Protein AF-A0A355Q1J0-F1 (afdb_monomer)

Foldseek 3Di:
DDLVVLQVVQQVCQVVQHALCNVCVVVVHHSVVSVVSQVVSCVVVVHDRRDHPPPPPCPVVNVVVVVVVCPDPPNVDDDDDDPVVCVVVVHDPPFDWDWDDDPPDIDIDTDDDPDD

Sequence (116 aa):
MPDRDFMKAAKSAAKSGQSLRATALGAGVSLQTYKNHLMDVAMRLQEAPPNFPKGRRTRMKEHIAEIRSSGQGGQGRRLALPNEIFAIMGWDVGMKVKIKKSGKKVTLETYEGPES

Secondary structure (DSSP, 8-state):
--HHHHHHHHHHHHHTT--HHHHHHHTTS-HHHHHHHHHHHHHHTT-PPP---------HHHHHHHHHHHTSTT--------HHHHHHTTPPTT--EEEEEETTEEEEEE--PPP-

Solvent-accessible surface area (backbone atoms only — not comparable to full-atom values): 7199 Å² total; per-residue (Å²): 130,59,64,70,58,51,50,51,50,50,42,48,40,26,72,73,61,40,21,60,58,57,52,14,54,76,70,75,42,53,54,66,59,42,51,52,52,47,52,51,45,19,60,76,69,74,43,85,66,68,77,47,44,81,62,83,78,66,51,66,68,57,52,52,49,52,56,58,56,44,68,42,90,92,45,88,56,86,78,80,75,61,70,65,59,37,58,74,70,70,54,58,94,85,66,48,71,45,80,46,77,57,93,92,48,76,46,81,42,81,46,87,68,82,88,128

pLDDT: mean 76.14, std 16.01, range [45.38, 96.25]

Radius of gyration: 19.77 Å; Cα contacts (8 Å, |Δi|>4): 89; chains: 1; bounding box: 41×20×57 Å

Nearest PDB structures (foldseek):
  1yfb-assembly1_A  TM=6.995E-01  e=1.625E-01  Bacillus subtilis
  2ro4-assembly1_B  TM=5.947E-01  e=2.931E-01  Bacillus subtilis
  2mru-assembly1_A  TM=6.865E-01  e=4.951E-01  Escherichia coli K-12
  2mrn-assembly1_B  TM=6.373E-01  e=4.951E-01  Escherichia coli K-12
  2mru-assembly1_B  TM=6.061E-01  e=4.637E-01  Escherichia coli K-12

Structure (mmCIF, N/CA/C/O backbone):
data_AF-A0A355Q1J0-F1
#
_entry.id   AF-A0A355Q1J0-F1
#
loop_
_atom_site.group_PDB
_atom_site.id
_atom_site.type_symbol
_atom_site.label_atom_id
_atom_site.label_alt_id
_atom_site.label_comp_id
_atom_site.label_asym_id
_atom_site.label_entity_id
_atom_site.label_seq_id
_atom_site.pdbx_PDB_ins_code
_atom_site.Cartn_x
_atom_site.Cartn_y
_atom_site.Cartn_z
_atom_site.occupancy
_atom_site.B_iso_or_equiv
_atom_site.auth_seq_id
_atom_site.auth_comp_id
_atom_site.auth_asym_id
_atom_site.auth_atom_id
_atom_site.pdbx_PDB_model_num
ATOM 1 N N . MET A 1 1 ? -14.406 5.189 8.716 1.00 71.19 1 MET A N 1
ATOM 2 C CA . MET A 1 1 ? -14.421 3.735 8.446 1.00 71.19 1 MET A CA 1
ATOM 3 C C . MET A 1 1 ? -14.715 3.027 9.760 1.00 71.19 1 MET A C 1
ATOM 5 O O . MET A 1 1 ? -14.073 3.398 10.735 1.00 71.19 1 MET A O 1
ATOM 9 N N . PRO A 1 2 ? -15.676 2.093 9.822 1.00 92.44 2 PRO A N 1
ATOM 10 C CA . PRO A 1 2 ? -15.940 1.308 11.028 1.00 92.44 2 PRO A CA 1
ATOM 11 C C . PRO A 1 2 ? -14.743 0.432 11.423 1.00 92.44 2 PRO A C 1
ATOM 13 O O . PRO A 1 2 ? -14.041 -0.092 10.559 1.00 92.44 2 PRO A O 1
ATOM 16 N N . ASP A 1 3 ? -14.545 0.225 12.725 1.00 91.31 3 ASP A N 1
ATOM 17 C CA . ASP A 1 3 ? -13.435 -0.558 13.290 1.00 91.31 3 ASP A CA 1
ATOM 18 C C . ASP A 1 3 ? -13.315 -1.968 12.698 1.00 91.31 3 ASP A C 1
ATOM 20 O O . ASP A 1 3 ? -12.225 -2.429 12.352 1.00 91.31 3 ASP A O 1
ATOM 24 N N . ARG A 1 4 ? -14.452 -2.658 12.543 1.00 93.00 4 ARG A N 1
ATOM 25 C CA . ARG A 1 4 ? -14.493 -4.010 11.966 1.00 93.00 4 ARG A CA 1
ATOM 26 C C . ARG A 1 4 ? -14.050 -4.025 10.510 1.00 93.00 4 ARG A C 1
ATOM 28 O O . ARG A 1 4 ? -13.308 -4.919 10.105 1.00 93.00 4 ARG A O 1
ATOM 35 N N . ASP A 1 5 ? -14.467 -3.028 9.736 1.00 93.81 5 ASP A N 1
ATOM 36 C CA . ASP A 1 5 ? -14.075 -2.917 8.334 1.00 93.81 5 ASP A CA 1
ATOM 37 C C . ASP A 1 5 ? -12.585 -2.60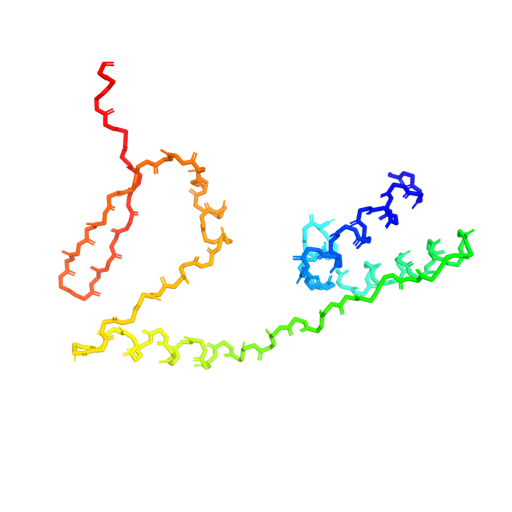0 8.226 1.00 93.81 5 ASP A C 1
ATOM 39 O O . ASP A 1 5 ? -11.887 -3.178 7.390 1.00 93.81 5 ASP A O 1
ATOM 43 N N . PHE A 1 6 ? -12.076 -1.731 9.105 1.00 94.44 6 PHE A N 1
ATOM 44 C CA . PHE A 1 6 ? -10.652 -1.420 9.187 1.00 94.44 6 PHE A CA 1
ATOM 45 C C . PHE A 1 6 ? -9.823 -2.676 9.482 1.00 94.44 6 PHE A C 1
ATOM 47 O O . PHE A 1 6 ? -8.873 -2.970 8.754 1.00 94.44 6 PHE A O 1
ATOM 54 N N . MET A 1 7 ? -10.213 -3.474 10.481 1.00 94.62 7 MET A N 1
ATOM 55 C CA . MET A 1 7 ? -9.518 -4.727 10.796 1.00 94.62 7 MET A CA 1
ATOM 56 C C . MET A 1 7 ? -9.616 -5.760 9.678 1.00 94.62 7 MET A C 1
ATOM 58 O O . MET A 1 7 ? -8.635 -6.453 9.399 1.00 94.62 7 MET A O 1
ATOM 62 N N . LYS A 1 8 ? -10.759 -5.855 8.991 1.00 94.44 8 LYS A N 1
ATOM 63 C CA . LYS A 1 8 ? -10.915 -6.728 7.820 1.00 94.44 8 LYS A CA 1
ATOM 64 C C . LYS A 1 8 ? -9.965 -6.319 6.691 1.00 94.44 8 LYS A C 1
ATOM 66 O O . LYS A 1 8 ? -9.294 -7.180 6.121 1.00 94.44 8 LYS A O 1
ATOM 71 N N . ALA A 1 9 ? -9.854 -5.021 6.411 1.00 92.94 9 ALA A N 1
ATOM 72 C CA . ALA A 1 9 ? -8.927 -4.493 5.416 1.00 92.94 9 ALA A CA 1
ATOM 73 C C . ALA A 1 9 ? -7.460 -4.737 5.810 1.00 92.94 9 ALA A C 1
ATOM 75 O O . ALA A 1 9 ? -6.684 -5.232 4.994 1.00 92.94 9 ALA A O 1
ATOM 76 N N . ALA A 1 10 ? -7.093 -4.488 7.072 1.00 92.75 10 ALA A N 1
ATOM 77 C CA . ALA A 1 10 ? -5.744 -4.734 7.583 1.00 92.75 10 ALA A CA 1
ATOM 78 C C . ALA A 1 10 ? -5.351 -6.221 7.501 1.00 92.75 10 ALA A C 1
ATOM 80 O O . ALA A 1 10 ? -4.243 -6.550 7.076 1.00 92.75 10 ALA A O 1
ATOM 81 N N . LYS A 1 11 ? -6.270 -7.138 7.838 1.00 93.44 11 LYS A N 1
ATOM 82 C CA . LYS A 1 11 ? -6.069 -8.590 7.682 1.00 93.44 11 LYS A CA 1
ATOM 83 C C . LYS A 1 11 ? -5.893 -8.982 6.215 1.00 93.44 11 LYS A C 1
ATOM 85 O O . LYS A 1 11 ? -5.019 -9.788 5.902 1.00 93.44 11 LYS A O 1
ATOM 90 N N . SER A 1 12 ? -6.690 -8.402 5.316 1.00 91.75 12 SER A N 1
ATOM 91 C CA . SER A 1 12 ? -6.573 -8.641 3.874 1.00 91.75 12 SER A CA 1
ATOM 92 C C . SER A 1 12 ? -5.224 -8.166 3.325 1.00 91.75 12 SER A C 1
ATOM 94 O O . SER A 1 12 ? -4.588 -8.895 2.567 1.00 91.75 12 SER A O 1
ATOM 96 N N . ALA A 1 13 ? -4.755 -6.989 3.749 1.00 89.75 13 ALA A N 1
ATOM 97 C CA . ALA A 1 13 ? -3.454 -6.443 3.363 1.00 89.75 13 ALA A CA 1
ATOM 98 C C . ALA A 1 13 ? -2.288 -7.307 3.875 1.00 89.75 13 ALA A C 1
ATOM 100 O O . ALA A 1 13 ? -1.358 -7.620 3.134 1.00 89.75 13 ALA A O 1
ATOM 101 N N . ALA A 1 14 ? -2.355 -7.773 5.125 1.00 89.69 14 ALA A N 1
ATOM 102 C CA . ALA A 1 14 ? -1.350 -8.691 5.655 1.00 89.69 14 ALA A CA 1
ATOM 103 C C . ALA A 1 14 ? -1.332 -10.025 4.883 1.00 89.69 14 ALA A C 1
ATOM 105 O O . ALA A 1 14 ? -0.260 -10.530 4.545 1.00 89.69 14 ALA A O 1
ATOM 106 N N . LYS A 1 15 ? -2.510 -10.573 4.545 1.00 89.56 15 LYS A N 1
ATOM 107 C CA . LYS A 1 15 ? -2.646 -11.834 3.796 1.00 89.56 15 LYS A CA 1
ATOM 108 C C . LYS A 1 15 ? -2.172 -11.725 2.343 1.00 89.56 15 LYS A C 1
ATOM 110 O O . LYS A 1 15 ? -1.648 -12.700 1.814 1.00 89.56 15 LYS A O 1
ATOM 115 N N . SER A 1 16 ? -2.323 -10.564 1.705 1.00 85.19 16 SER A N 1
ATOM 116 C CA . SER A 1 16 ? -1.839 -10.320 0.337 1.00 85.19 16 SER A CA 1
ATOM 117 C C . SER A 1 16 ? -0.322 -10.122 0.253 1.00 85.19 16 SER A C 1
ATOM 119 O O . SER A 1 16 ? 0.222 -9.977 -0.840 1.00 85.19 16 SER A O 1
ATOM 121 N N . GLY A 1 17 ? 0.379 -10.127 1.391 1.00 82.88 17 GLY A N 1
ATOM 122 C CA . GLY A 1 17 ? 1.825 -9.949 1.440 1.00 82.88 17 GLY A CA 1
ATOM 123 C C . GLY A 1 17 ? 2.268 -8.484 1.481 1.00 82.88 17 GLY A C 1
ATOM 124 O O . GLY A 1 17 ? 3.470 -8.214 1.431 1.00 82.88 17 GLY A O 1
ATOM 125 N N . GLN A 1 18 ? 1.339 -7.526 1.586 1.00 85.81 18 GLN A N 1
ATOM 126 C CA . GLN A 1 18 ? 1.693 -6.115 1.715 1.00 85.81 18 GLN A CA 1
ATOM 127 C C . GLN A 1 18 ? 2.363 -5.845 3.062 1.00 85.81 18 GLN A C 1
ATOM 129 O O . GLN A 1 18 ? 1.987 -6.378 4.104 1.00 85.81 18 GLN A O 1
ATOM 134 N N . SER A 1 19 ? 3.374 -4.976 3.054 1.00 89.88 19 SER A N 1
ATOM 135 C CA . SER A 1 19 ? 4.015 -4.544 4.296 1.00 89.88 19 SER A CA 1
ATOM 136 C C . SER A 1 19 ? 3.143 -3.534 5.050 1.00 89.88 19 SER A C 1
ATOM 138 O O . SER A 1 19 ? 2.389 -2.766 4.446 1.00 89.88 19 SER A O 1
ATOM 140 N N . LEU A 1 20 ? 3.317 -3.453 6.374 1.00 90.69 20 LEU A N 1
ATOM 141 C CA . LEU A 1 20 ? 2.641 -2.448 7.209 1.00 90.69 20 LEU A CA 1
ATOM 142 C C . LEU A 1 20 ? 2.903 -1.016 6.708 1.00 90.69 20 LEU A C 1
ATOM 144 O O . LEU A 1 20 ? 2.020 -0.166 6.731 1.00 90.69 20 LEU A O 1
ATOM 148 N N . ARG A 1 21 ? 4.118 -0.758 6.205 1.00 88.12 21 ARG A N 1
ATOM 149 C CA . ARG A 1 21 ? 4.506 0.544 5.648 1.00 88.12 21 ARG A CA 1
ATOM 150 C C . ARG A 1 21 ? 3.786 0.860 4.340 1.00 88.12 21 ARG A C 1
ATOM 152 O O . ARG A 1 21 ? 3.339 1.989 4.181 1.00 88.12 21 ARG A O 1
ATOM 159 N N . ALA A 1 22 ? 3.667 -0.113 3.439 1.00 86.31 22 ALA A N 1
ATOM 160 C CA . ALA A 1 22 ? 2.914 0.053 2.195 1.00 86.31 22 ALA A CA 1
ATOM 161 C C . ALA A 1 22 ? 1.425 0.303 2.481 1.00 86.31 22 ALA A C 1
ATOM 163 O O . ALA A 1 22 ? 0.815 1.178 1.878 1.00 86.31 22 ALA A O 1
ATOM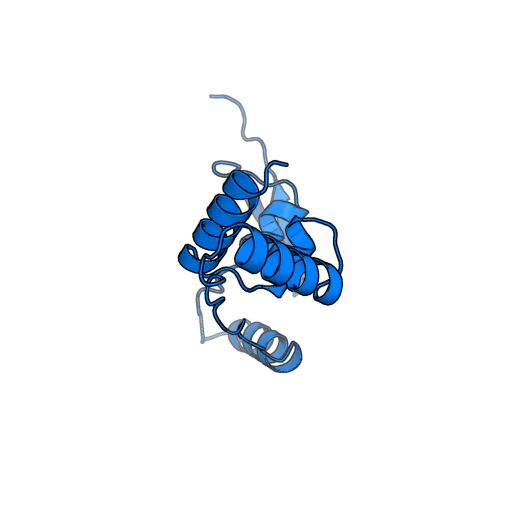 164 N N . THR A 1 23 ? 0.875 -0.398 3.473 1.00 91.19 23 THR A N 1
ATOM 165 C CA . THR A 1 23 ? -0.521 -0.230 3.900 1.00 91.19 23 THR A CA 1
ATOM 166 C C . THR A 1 23 ? -0.769 1.163 4.493 1.00 91.19 23 THR A C 1
ATOM 168 O O . THR A 1 23 ? -1.745 1.816 4.141 1.00 91.19 23 THR A O 1
ATOM 171 N N . ALA A 1 24 ? 0.145 1.661 5.337 1.00 92.38 24 ALA A N 1
ATOM 172 C CA . ALA A 1 24 ? 0.067 3.018 5.883 1.00 92.38 24 ALA A CA 1
ATOM 173 C C . ALA A 1 24 ? 0.146 4.095 4.786 1.00 92.38 24 ALA A C 1
ATOM 175 O O . ALA A 1 24 ? -0.626 5.051 4.810 1.00 92.38 24 ALA A O 1
ATOM 176 N N . LEU A 1 25 ? 1.036 3.902 3.803 1.00 91.06 25 LEU A N 1
ATOM 177 C CA . LEU A 1 25 ? 1.173 4.795 2.652 1.00 91.06 25 LEU A CA 1
ATOM 178 C C . LEU A 1 25 ? -0.108 4.827 1.807 1.00 91.06 25 LEU A C 1
ATOM 180 O O . LEU A 1 25 ? -0.578 5.908 1.472 1.00 91.06 25 LEU A O 1
ATOM 184 N N . GLY A 1 26 ? -0.700 3.662 1.520 1.00 89.38 26 GLY A N 1
ATOM 185 C CA . GLY A 1 26 ? -1.971 3.566 0.792 1.00 89.38 26 GLY A CA 1
ATOM 186 C C . GLY A 1 26 ? -3.151 4.198 1.538 1.00 89.38 26 GLY A C 1
ATOM 187 O O . GLY A 1 26 ? -4.080 4.691 0.910 1.00 89.38 26 GLY A O 1
ATOM 188 N N . ALA A 1 27 ? -3.094 4.240 2.871 1.00 89.75 27 ALA A N 1
ATOM 189 C CA . ALA A 1 27 ? -4.065 4.935 3.711 1.00 89.75 27 ALA A CA 1
ATOM 190 C C . ALA A 1 27 ? -3.771 6.442 3.887 1.00 89.75 27 ALA A C 1
ATOM 192 O O . ALA A 1 27 ? -4.511 7.120 4.597 1.00 89.75 27 ALA A O 1
ATOM 193 N N . GLY A 1 28 ? -2.697 6.971 3.287 1.00 92.06 28 GLY A N 1
ATOM 194 C CA . GLY A 1 28 ? -2.339 8.392 3.359 1.00 92.06 28 GLY A CA 1
ATOM 195 C C . GLY A 1 28 ? -1.855 8.865 4.735 1.00 92.06 28 GLY A C 1
ATOM 196 O O . GLY A 1 28 ? -1.903 10.058 5.024 1.00 92.06 28 GLY A O 1
ATOM 197 N N . VAL A 1 29 ? -1.394 7.956 5.601 1.00 93.44 29 VAL A N 1
ATOM 198 C CA . VAL A 1 29 ? -0.985 8.271 6.981 1.00 93.44 29 VAL A CA 1
ATOM 199 C C . VAL A 1 29 ? 0.448 7.831 7.275 1.00 93.44 29 VAL A C 1
ATOM 201 O O . VAL A 1 29 ? 1.033 6.987 6.595 1.00 93.44 29 VAL A O 1
ATOM 204 N N . SER A 1 30 ? 1.033 8.382 8.343 1.00 94.38 30 SER A N 1
ATOM 205 C CA . SER A 1 30 ? 2.348 7.933 8.804 1.00 94.38 30 SER A CA 1
ATOM 206 C C . SER A 1 30 ? 2.299 6.480 9.299 1.00 94.38 30 SER A C 1
ATOM 208 O O . SER A 1 30 ? 1.288 6.016 9.833 1.00 94.38 30 SER A O 1
ATOM 210 N N . LEU A 1 31 ? 3.426 5.767 9.191 1.00 92.75 31 LEU A N 1
ATOM 211 C CA . LEU A 1 31 ? 3.556 4.400 9.712 1.00 92.75 31 LEU A CA 1
ATOM 212 C C . LEU A 1 31 ? 3.213 4.321 11.206 1.00 92.75 31 LEU A C 1
ATOM 214 O O . LEU A 1 31 ? 2.560 3.374 11.639 1.00 92.75 31 LEU A O 1
ATOM 218 N N . GLN A 1 32 ? 3.654 5.308 11.989 1.00 94.38 32 GLN A N 1
ATOM 219 C CA . GLN A 1 32 ? 3.396 5.340 13.425 1.00 94.38 32 GLN A CA 1
ATOM 220 C C . GLN A 1 32 ? 1.907 5.554 13.713 1.00 94.38 32 GLN A C 1
ATOM 222 O O . GLN A 1 32 ? 1.341 4.841 14.537 1.00 94.38 32 GLN A O 1
ATOM 227 N N . THR A 1 33 ? 1.264 6.479 12.994 1.00 94.88 33 THR A N 1
ATOM 228 C CA . THR A 1 33 ? -0.178 6.743 13.102 1.00 94.88 33 THR A CA 1
ATOM 229 C C . THR A 1 33 ? -0.983 5.491 12.772 1.00 94.88 33 THR A C 1
ATOM 231 O O . THR A 1 33 ? -1.849 5.097 13.549 1.00 94.88 33 THR A O 1
ATOM 234 N N . TYR A 1 34 ? -0.653 4.821 11.665 1.00 95.19 34 TYR A N 1
ATOM 235 C CA . TYR A 1 34 ? -1.330 3.592 11.261 1.00 95.19 34 TYR A CA 1
ATOM 236 C C . TYR A 1 34 ? -1.153 2.478 12.296 1.00 95.19 34 TYR A C 1
ATOM 238 O O . TYR A 1 34 ? -2.112 1.804 12.656 1.00 95.19 34 TYR A O 1
ATOM 246 N N . LYS A 1 35 ? 0.066 2.303 12.820 1.00 94.50 35 LYS A N 1
ATOM 247 C CA . LYS A 1 35 ? 0.361 1.290 13.839 1.00 94.50 35 LYS A CA 1
ATOM 248 C C . LYS A 1 35 ? -0.402 1.546 15.140 1.00 94.50 35 LYS A C 1
ATOM 250 O O . LYS A 1 35 ? -0.944 0.602 15.702 1.00 94.50 35 LYS A O 1
ATOM 255 N N . ASN A 1 36 ? -0.457 2.795 15.603 1.00 96.25 36 ASN A N 1
ATOM 256 C CA . ASN A 1 36 ? -1.205 3.159 16.807 1.00 96.25 36 ASN A CA 1
ATOM 257 C C . ASN A 1 36 ? -2.697 2.876 16.626 1.00 96.25 36 ASN A C 1
ATOM 259 O O . ASN A 1 36 ? -3.300 2.229 17.475 1.00 96.25 36 ASN A O 1
ATOM 263 N N . HIS A 1 37 ? -3.262 3.291 15.489 1.00 95.19 37 HIS A N 1
ATOM 264 C CA . HIS A 1 37 ? -4.664 3.042 15.173 1.00 95.19 37 HIS A CA 1
ATOM 265 C C . HIS A 1 37 ? -4.968 1.538 15.081 1.00 95.19 37 HIS A C 1
ATOM 267 O O . HIS A 1 37 ? -5.959 1.076 15.634 1.00 95.19 37 HIS A O 1
ATOM 273 N N . LEU A 1 38 ? -4.081 0.752 14.463 1.00 95.31 38 LEU A N 1
ATOM 274 C CA . LEU A 1 38 ? -4.224 -0.700 14.382 1.00 95.31 38 LEU A CA 1
ATOM 275 C C . LEU A 1 38 ? -4.253 -1.370 15.756 1.00 95.31 38 LEU A C 1
ATOM 277 O O . LEU A 1 38 ? -5.086 -2.242 15.983 1.00 95.31 38 LEU A O 1
ATOM 281 N N . MET A 1 39 ? -3.360 -0.967 16.660 1.00 95.31 39 MET A N 1
ATOM 282 C CA . MET A 1 39 ? -3.333 -1.509 18.019 1.00 95.31 39 MET A CA 1
ATOM 283 C C . MET A 1 39 ? -4.577 -1.112 18.809 1.00 95.31 39 MET A C 1
ATOM 285 O O . MET A 1 39 ? -5.154 -1.948 19.494 1.00 95.31 39 MET A O 1
ATOM 289 N N . ASP A 1 40 ? -5.011 0.139 18.686 1.00 95.75 40 ASP A N 1
ATOM 290 C CA . ASP A 1 40 ? -6.196 0.642 19.375 1.00 95.75 40 ASP A CA 1
ATOM 291 C C . ASP A 1 40 ? -7.478 -0.076 18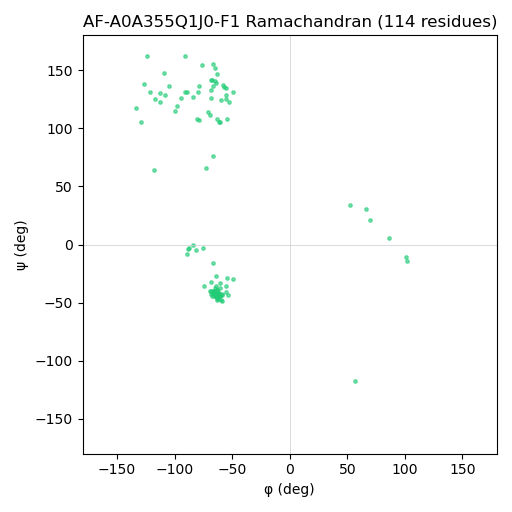.927 1.00 95.75 40 ASP A C 1
ATOM 293 O O . ASP A 1 40 ? -8.250 -0.562 19.752 1.00 95.75 40 ASP A O 1
ATOM 297 N N . VAL A 1 41 ? -7.667 -0.246 17.616 1.00 95.56 41 VAL A N 1
ATOM 298 C CA . VAL A 1 41 ? -8.813 -0.991 17.077 1.00 95.56 41 VAL A CA 1
ATOM 299 C C . VAL A 1 41 ? -8.757 -2.467 17.479 1.00 95.56 41 VAL A C 1
ATOM 301 O O . VAL A 1 41 ? -9.780 -3.041 17.849 1.00 95.56 41 VAL A O 1
ATOM 304 N N . ALA A 1 42 ? -7.573 -3.085 17.442 1.00 94.19 42 ALA A N 1
ATOM 305 C CA . ALA A 1 42 ? -7.384 -4.465 17.883 1.00 94.19 42 ALA A CA 1
ATOM 306 C C . ALA A 1 42 ? -7.779 -4.649 19.360 1.00 94.19 42 ALA A C 1
ATOM 308 O O . ALA A 1 42 ? -8.508 -5.584 19.689 1.00 94.19 42 ALA A O 1
ATOM 309 N N . MET A 1 43 ? -7.384 -3.714 20.235 1.00 94.81 43 MET A N 1
ATOM 310 C CA . MET A 1 43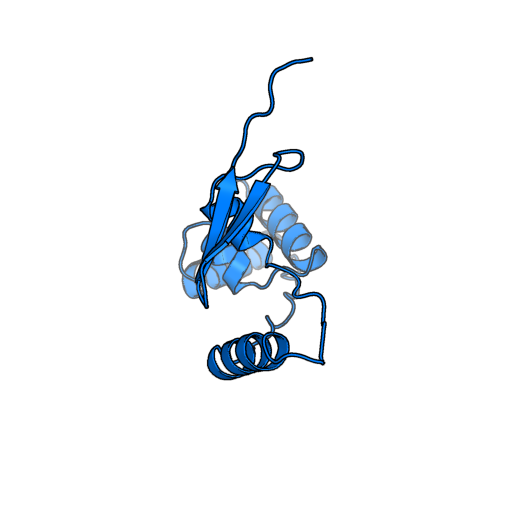 ? -7.789 -3.711 21.644 1.00 94.81 43 MET A CA 1
ATOM 311 C C . MET A 1 43 ? -9.301 -3.531 21.812 1.00 94.81 43 MET A C 1
ATOM 313 O O . MET A 1 43 ? -9.921 -4.305 22.538 1.00 94.81 43 MET A O 1
ATOM 317 N N . ARG A 1 44 ? -9.909 -2.558 21.116 1.00 94.50 44 ARG A N 1
ATOM 318 C CA . ARG A 1 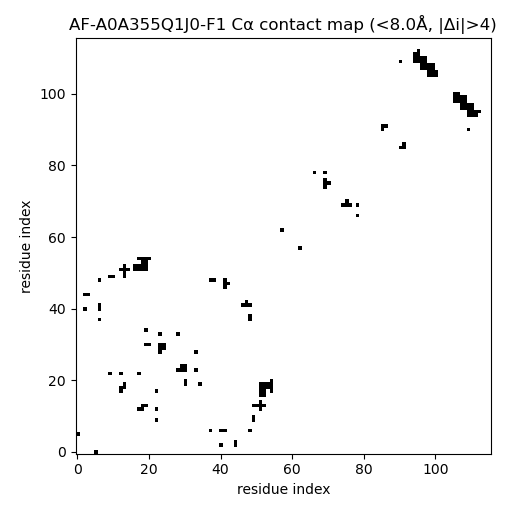44 ? -11.359 -2.293 21.183 1.00 94.50 44 ARG A CA 1
ATOM 319 C C . ARG A 1 44 ? -12.203 -3.486 20.740 1.00 94.50 44 ARG A C 1
ATOM 321 O O . ARG A 1 44 ? -13.249 -3.743 21.325 1.00 94.50 44 ARG A O 1
ATOM 328 N N . LEU A 1 45 ? -11.746 -4.220 19.728 1.00 93.69 45 LEU A N 1
ATOM 329 C CA . LEU A 1 45 ? -12.430 -5.410 19.223 1.00 93.69 45 LEU A CA 1
ATOM 330 C C . LEU A 1 45 ? -12.040 -6.702 19.957 1.00 93.69 45 LEU A C 1
ATOM 332 O O . LEU A 1 45 ? -12.606 -7.746 19.649 1.00 93.69 45 LEU A O 1
ATOM 336 N N . GLN A 1 46 ? -11.098 -6.643 20.908 1.00 93.06 46 GLN A N 1
ATOM 337 C CA . GLN A 1 46 ? -10.502 -7.814 21.567 1.00 93.06 46 GLN A CA 1
ATOM 338 C C . GLN A 1 46 ? -9.963 -8.856 20.567 1.00 93.06 46 GLN A C 1
ATOM 340 O O . GLN A 1 46 ? -9.987 -10.062 20.811 1.00 93.06 46 GLN A O 1
ATOM 345 N N . GLU A 1 47 ? -9.452 -8.389 19.427 1.00 90.94 47 GLU A N 1
ATOM 346 C CA . GLU A 1 47 ? -8.880 -9.229 18.378 1.00 90.94 47 GLU A CA 1
ATOM 347 C C . GLU A 1 47 ? -7.361 -9.056 18.311 1.00 90.94 47 GLU A C 1
ATOM 349 O O . GLU A 1 47 ? -6.828 -7.967 18.514 1.00 90.94 47 GLU A O 1
ATOM 354 N N . ALA A 1 48 ? -6.635 -10.117 17.954 1.00 89.44 48 ALA A N 1
ATOM 355 C CA . ALA A 1 48 ? -5.201 -10.004 17.716 1.00 89.44 48 ALA A CA 1
ATOM 356 C C . ALA A 1 48 ? -4.917 -9.168 16.445 1.00 89.44 48 ALA A C 1
ATOM 358 O O . ALA A 1 48 ? -5.515 -9.430 15.391 1.00 89.44 48 ALA A O 1
ATOM 359 N N . PRO A 1 49 ? -3.985 -8.195 16.493 1.00 90.06 49 PRO A N 1
ATOM 360 C CA . PRO A 1 49 ? -3.595 -7.438 15.311 1.00 90.06 49 PRO A CA 1
ATOM 361 C C . PRO A 1 49 ? -2.922 -8.362 14.277 1.00 90.06 49 PRO A C 1
ATOM 363 O O . PRO A 1 49 ? -2.138 -9.241 14.648 1.00 90.06 49 PRO A O 1
ATOM 366 N N . PRO A 1 50 ? -3.194 -8.184 12.970 1.00 91.50 50 PRO A N 1
ATOM 367 C CA . PRO A 1 50 ? -2.609 -9.015 11.926 1.00 91.50 50 PRO A CA 1
ATOM 368 C C . PRO A 1 50 ? -1.086 -8.854 11.861 1.00 91.50 50 PRO A C 1
ATOM 370 O O . PRO A 1 50 ? -0.548 -7.748 11.951 1.00 91.50 50 PRO A O 1
ATOM 373 N N . ASN A 1 51 ? -0.383 -9.971 11.662 1.00 89.25 51 ASN A N 1
ATOM 374 C CA . ASN A 1 51 ? 1.065 -9.967 11.503 1.00 89.25 51 ASN A CA 1
ATOM 375 C C . ASN A 1 51 ? 1.430 -9.580 10.066 1.00 89.25 51 ASN A C 1
ATOM 377 O O . ASN A 1 51 ? 1.233 -10.359 9.134 1.00 89.25 51 ASN A O 1
ATOM 381 N N . PHE A 1 52 ? 1.959 -8.374 9.885 1.00 89.75 52 PHE A N 1
ATOM 382 C CA . PHE A 1 52 ? 2.407 -7.923 8.574 1.00 89.75 52 PHE A CA 1
ATOM 383 C C . PHE A 1 52 ? 3.776 -8.523 8.238 1.00 89.75 52 PHE A C 1
ATOM 385 O O . PHE A 1 52 ? 4.686 -8.479 9.075 1.00 89.75 52 PHE A O 1
ATOM 392 N N . PRO A 1 53 ? 3.981 -9.013 7.004 1.00 85.06 53 PRO A N 1
ATOM 393 C CA . PRO A 1 53 ? 5.294 -9.454 6.571 1.00 85.06 53 PRO A CA 1
ATOM 394 C C . PRO A 1 53 ? 6.291 -8.299 6.691 1.00 85.06 53 PRO A C 1
ATOM 396 O O . PRO A 1 53 ? 6.008 -7.146 6.338 1.00 85.06 53 PRO A O 1
ATOM 399 N N . LYS A 1 54 ? 7.490 -8.609 7.196 1.00 74.38 54 LYS A N 1
ATOM 400 C CA . LYS A 1 54 ? 8.608 -7.664 7.198 1.00 74.38 54 LYS A CA 1
ATOM 401 C C . LYS A 1 54 ? 8.901 -7.332 5.740 1.00 74.38 54 LYS A C 1
ATOM 403 O O . LYS A 1 54 ? 9.434 -8.171 5.020 1.00 74.38 54 LYS A O 1
ATOM 408 N N . GLY A 1 55 ? 8.511 -6.133 5.301 1.00 61.44 55 GLY A N 1
ATOM 409 C CA . GLY A 1 55 ? 8.787 -5.681 3.940 1.00 61.44 55 GLY A CA 1
ATOM 410 C C . GLY A 1 55 ? 10.264 -5.908 3.632 1.00 61.44 55 GLY A C 1
ATOM 411 O O . GLY A 1 55 ? 11.114 -5.576 4.467 1.00 61.44 55 GLY A O 1
ATOM 412 N N . ARG A 1 56 ? 10.573 -6.523 2.482 1.00 54.97 56 ARG A N 1
ATOM 413 C CA . ARG A 1 56 ? 11.960 -6.694 2.039 1.00 54.97 56 ARG A CA 1
ATOM 414 C C . ARG A 1 56 ? 12.594 -5.307 2.026 1.00 54.97 56 ARG A C 1
ATOM 416 O O . ARG A 1 56 ? 12.272 -4.474 1.187 1.00 54.97 56 ARG A O 1
ATOM 423 N N . ARG A 1 57 ? 13.491 -5.049 2.980 1.00 51.59 57 ARG A N 1
ATOM 424 C CA . ARG A 1 57 ? 14.411 -3.914 2.929 1.00 51.59 57 ARG A CA 1
ATOM 425 C C . ARG A 1 57 ? 15.457 -4.244 1.873 1.00 51.59 57 ARG A C 1
ATOM 427 O O . ARG A 1 57 ? 16.611 -4.465 2.217 1.00 51.59 57 ARG A O 1
ATOM 434 N N . THR A 1 58 ? 15.064 -4.334 0.606 1.00 52.94 58 THR A N 1
ATOM 435 C CA . THR A 1 58 ? 16.058 -4.293 -0.459 1.00 52.94 58 THR A CA 1
ATOM 436 C C . THR A 1 58 ? 16.662 -2.909 -0.330 1.00 52.94 58 THR A C 1
ATOM 438 O O . THR A 1 58 ? 15.968 -1.906 -0.524 1.00 52.94 58 THR A O 1
ATOM 441 N N . ARG A 1 59 ? 17.911 -2.820 0.144 1.00 54.47 59 ARG A N 1
ATOM 442 C CA . ARG A 1 59 ? 18.584 -1.524 0.214 1.00 54.47 59 ARG A CA 1
ATOM 443 C C . ARG A 1 59 ? 18.520 -0.997 -1.209 1.00 54.47 59 ARG A C 1
ATOM 445 O O . ARG A 1 59 ? 18.917 -1.702 -2.125 1.00 54.47 59 ARG A O 1
ATOM 452 N N . MET A 1 60 ? 17.991 0.201 -1.423 1.00 54.59 60 MET A N 1
ATOM 453 C CA . MET A 1 60 ? 17.784 0.744 -2.772 1.00 54.59 60 MET A CA 1
ATOM 454 C C . MET A 1 60 ? 19.047 0.629 -3.651 1.00 54.59 60 MET A C 1
ATOM 456 O O . MET A 1 60 ? 18.960 0.390 -4.848 1.00 54.59 60 MET A O 1
ATOM 460 N N . LYS A 1 61 ? 20.230 0.664 -3.022 1.00 55.03 61 LYS A N 1
ATOM 461 C CA . LYS A 1 61 ? 21.542 0.377 -3.619 1.00 55.03 61 LYS A CA 1
ATOM 462 C C . LYS A 1 61 ? 21.687 -1.031 -4.229 1.00 55.03 61 LYS A C 1
ATOM 464 O O . LYS A 1 61 ? 22.252 -1.148 -5.309 1.00 55.03 61 LYS A O 1
ATOM 469 N N . GLU A 1 62 ? 21.199 -2.075 -3.564 1.00 57.28 62 GLU A N 1
ATOM 470 C CA . GLU A 1 62 ? 21.209 -3.465 -4.053 1.00 57.28 62 GLU A CA 1
ATOM 471 C C . GLU A 1 62 ? 20.249 -3.635 -5.230 1.00 57.28 62 GLU A C 1
ATOM 473 O O . GLU A 1 62 ? 20.616 -4.242 -6.229 1.00 57.28 62 GLU A O 1
ATOM 478 N N . HIS A 1 63 ? 19.074 -3.003 -5.168 1.00 59.28 63 HIS A N 1
ATOM 479 C CA . HIS A 1 63 ? 18.119 -3.015 -6.276 1.00 59.28 63 HIS A CA 1
ATOM 480 C C . HIS A 1 63 ? 18.655 -2.270 -7.511 1.00 59.28 63 HIS A C 1
ATOM 482 O O . HIS A 1 63 ? 18.553 -2.756 -8.633 1.00 59.28 63 HIS A O 1
ATOM 488 N N . ILE A 1 64 ? 19.314 -1.122 -7.313 1.00 59.47 64 ILE A N 1
ATOM 489 C CA . ILE A 1 64 ? 19.993 -0.387 -8.393 1.00 59.47 64 ILE A CA 1
ATOM 490 C C . ILE A 1 64 ? 21.143 -1.214 -8.986 1.00 59.47 64 ILE A C 1
ATOM 492 O O . ILE A 1 64 ? 21.350 -1.192 -10.199 1.00 59.47 64 ILE A O 1
ATOM 496 N N . ALA A 1 65 ? 21.899 -1.938 -8.155 1.00 59.59 65 ALA A N 1
AT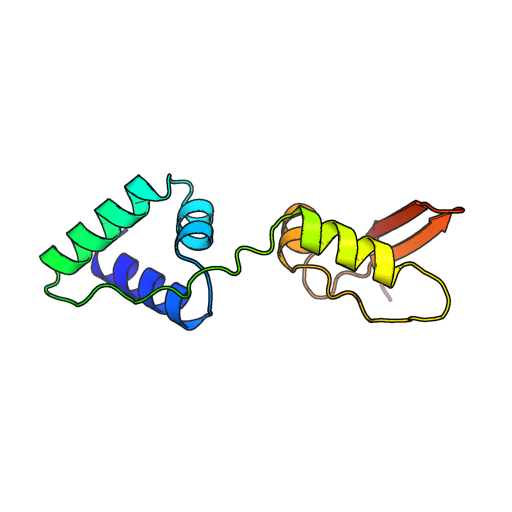OM 497 C CA . ALA A 1 65 ? 22.974 -2.811 -8.619 1.00 59.59 65 ALA A CA 1
ATOM 498 C C . ALA A 1 65 ? 22.440 -4.004 -9.433 1.00 59.59 65 ALA A C 1
ATOM 500 O O . ALA A 1 65 ? 23.018 -4.333 -10.466 1.00 59.59 65 ALA A O 1
ATOM 501 N N . GLU A 1 66 ? 21.320 -4.593 -9.013 1.00 60.62 66 GLU A N 1
ATOM 502 C CA . GLU A 1 66 ? 20.613 -5.669 -9.718 1.00 60.62 66 GLU A CA 1
ATOM 503 C C . GLU A 1 66 ? 20.036 -5.201 -11.066 1.00 60.62 66 GLU A C 1
ATOM 505 O O . GLU A 1 66 ? 20.231 -5.850 -12.095 1.00 60.62 66 GLU A O 1
ATOM 510 N N . ILE A 1 67 ? 19.409 -4.020 -11.106 1.00 59.78 67 ILE A N 1
ATOM 511 C CA . ILE A 1 67 ? 18.949 -3.406 -12.361 1.00 59.78 67 ILE A CA 1
ATOM 512 C C . ILE A 1 67 ? 20.143 -3.153 -13.292 1.00 59.78 67 ILE A C 1
ATOM 514 O O . ILE A 1 67 ? 20.091 -3.476 -14.477 1.00 59.78 67 ILE A O 1
ATOM 518 N N . ARG A 1 68 ? 21.253 -2.623 -12.766 1.00 59.50 68 ARG A N 1
ATOM 519 C CA . ARG A 1 68 ? 22.449 -2.327 -13.565 1.00 59.50 68 ARG A CA 1
ATOM 520 C C . ARG A 1 68 ? 23.099 -3.588 -14.142 1.00 59.50 68 ARG A C 1
ATOM 522 O O . ARG A 1 68 ? 23.534 -3.550 -15.290 1.00 59.50 68 ARG A O 1
ATOM 529 N N . SER A 1 69 ? 23.164 -4.683 -13.382 1.00 59.22 69 SER A N 1
ATOM 530 C CA . SER A 1 69 ? 23.765 -5.943 -13.842 1.00 59.22 69 SER A CA 1
ATOM 531 C C . SER A 1 69 ? 22.879 -6.687 -14.842 1.00 59.22 69 SER A C 1
ATOM 533 O O . SER A 1 69 ? 23.389 -7.234 -15.815 1.00 59.22 69 SER A O 1
ATOM 535 N N . SER A 1 70 ? 21.554 -6.629 -14.682 1.00 57.16 70 SER A N 1
ATOM 536 C CA . SER A 1 70 ? 20.600 -7.211 -15.642 1.00 57.16 70 SER A CA 1
ATOM 537 C C . SER A 1 70 ? 20.583 -6.518 -17.017 1.00 57.16 70 SER A C 1
ATOM 539 O O . SER A 1 70 ? 20.084 -7.080 -17.988 1.00 57.16 70 SER A O 1
ATOM 541 N N . GLY A 1 71 ? 21.153 -5.310 -17.120 1.00 52.25 71 GLY A N 1
ATOM 542 C CA . GLY A 1 71 ? 21.325 -4.564 -18.370 1.00 52.25 71 GLY A CA 1
ATOM 543 C C . GLY A 1 71 ? 22.623 -4.858 -19.139 1.00 52.25 71 GLY A C 1
ATOM 544 O O . GLY A 1 71 ? 22.807 -4.305 -20.226 1.00 52.25 71 GLY A O 1
ATOM 545 N N . GLN A 1 72 ? 23.537 -5.683 -18.608 1.00 51.56 72 GLN A N 1
ATOM 546 C CA . GLN A 1 72 ? 24.756 -6.085 -19.321 1.00 51.56 72 GLN A CA 1
ATOM 547 C C . GLN A 1 72 ? 24.460 -7.206 -20.331 1.00 51.56 72 GLN A C 1
ATOM 549 O O . GLN A 1 72 ? 23.811 -8.205 -20.019 1.00 51.56 72 GLN A O 1
ATOM 554 N N . GLY A 1 73 ? 24.938 -7.028 -21.567 1.00 45.38 73 GLY A N 1
ATOM 555 C CA . GLY A 1 73 ? 24.745 -7.991 -22.654 1.00 45.38 73 GLY A CA 1
ATOM 556 C C . GLY A 1 73 ? 25.238 -9.393 -22.280 1.00 45.38 73 GLY A C 1
ATOM 557 O O . GLY A 1 73 ? 26.315 -9.541 -21.712 1.00 45.38 73 GLY A O 1
ATOM 558 N N . GLY A 1 74 ? 24.430 -10.412 -22.592 1.00 48.16 74 GLY A N 1
ATOM 559 C CA . GLY A 1 74 ? 24.714 -11.828 -22.313 1.00 48.16 74 GLY A CA 1
ATOM 560 C C . GLY A 1 74 ? 23.984 -12.413 -21.096 1.00 48.16 74 GLY A C 1
ATOM 561 O O . GLY A 1 74 ? 23.891 -13.629 -20.977 1.00 48.16 74 GLY A O 1
ATOM 562 N N . GLN A 1 75 ? 23.400 -11.582 -20.227 1.00 49.56 75 GLN A N 1
ATOM 563 C CA . GLN A 1 75 ? 22.620 -12.008 -19.055 1.00 49.56 75 GLN A CA 1
ATOM 564 C C . GLN A 1 75 ? 21.177 -11.509 -19.189 1.00 49.56 75 GLN A C 1
ATOM 566 O O . GLN A 1 75 ? 20.724 -10.658 -18.429 1.00 49.56 75 GLN A O 1
ATOM 571 N N . GLY A 1 76 ? 20.448 -11.994 -20.198 1.00 45.41 76 GLY A N 1
ATOM 572 C CA . GLY A 1 76 ? 19.049 -11.626 -20.431 1.00 45.41 76 GLY A CA 1
ATOM 573 C C . GLY A 1 76 ? 18.126 -12.135 -19.322 1.00 45.41 76 GLY A C 1
ATOM 574 O O . GLY A 1 76 ? 17.415 -13.118 -19.507 1.00 45.41 76 GLY A O 1
ATOM 575 N N . ARG A 1 77 ? 18.131 -11.489 -18.153 1.00 52.34 77 ARG A N 1
ATOM 576 C CA . ARG A 1 77 ? 17.162 -11.752 -17.088 1.00 52.34 77 ARG A CA 1
ATOM 577 C C . ARG A 1 77 ? 15.948 -10.855 -17.282 1.00 52.34 77 ARG A C 1
ATOM 579 O O . ARG A 1 77 ? 16.069 -9.647 -17.460 1.00 52.34 77 ARG A O 1
ATOM 586 N N . ARG A 1 78 ? 14.762 -11.465 -17.229 1.00 54.06 78 ARG A N 1
ATOM 587 C CA . ARG A 1 78 ? 13.482 -10.752 -17.190 1.00 54.06 78 ARG A CA 1
ATOM 588 C C . ARG A 1 78 ? 13.442 -9.902 -15.920 1.00 54.06 78 ARG A C 1
ATOM 590 O O . ARG A 1 78 ? 13.281 -10.441 -14.829 1.00 54.06 78 ARG A O 1
ATOM 597 N N . LEU A 1 79 ? 13.602 -8.590 -16.058 1.00 54.62 79 LEU A N 1
ATOM 598 C CA . LEU A 1 79 ? 13.310 -7.656 -14.979 1.00 54.62 79 LEU A CA 1
ATOM 599 C C . LEU A 1 79 ? 11.793 -7.605 -14.795 1.00 54.62 79 LEU A C 1
ATOM 601 O O . LEU A 1 79 ? 11.070 -7.164 -15.687 1.00 54.62 79 LEU A O 1
ATOM 605 N N . ALA A 1 80 ? 11.313 -8.067 -13.643 1.00 57.28 80 ALA A N 1
ATOM 606 C CA . ALA A 1 80 ? 9.946 -7.798 -13.227 1.00 57.28 80 ALA A CA 1
ATOM 607 C C . ALA A 1 80 ? 9.849 -6.304 -12.895 1.00 57.28 80 ALA A C 1
ATOM 609 O O . ALA A 1 80 ? 10.461 -5.839 -11.933 1.00 57.28 80 ALA A O 1
ATOM 610 N N . LEU A 1 81 ? 9.121 -5.545 -13.713 1.00 62.91 81 LEU A N 1
ATOM 611 C CA . LEU A 1 81 ? 8.779 -4.166 -13.381 1.00 62.91 81 LEU A CA 1
ATOM 612 C C . LEU A 1 81 ? 7.801 -4.190 -12.195 1.00 62.91 81 LEU A C 1
ATOM 614 O O . LEU A 1 81 ? 6.792 -4.893 -12.275 1.00 62.91 81 LEU A O 1
ATOM 618 N N . PRO A 1 82 ? 8.077 -3.470 -11.092 1.00 63.62 82 PRO A N 1
ATOM 619 C CA . PRO A 1 82 ? 7.144 -3.385 -9.978 1.00 63.62 82 PRO A CA 1
ATOM 620 C C . PRO A 1 82 ? 5.782 -2.847 -10.429 1.00 63.62 82 PRO A C 1
ATOM 622 O O . PRO A 1 82 ? 5.719 -1.838 -11.132 1.00 63.62 82 PRO A O 1
ATOM 625 N N . ASN A 1 83 ? 4.696 -3.471 -9.961 1.00 62.75 83 ASN A N 1
ATOM 626 C CA . ASN A 1 83 ? 3.318 -3.048 -10.257 1.00 62.75 83 ASN A CA 1
ATOM 627 C C . ASN A 1 83 ? 3.058 -1.570 -9.910 1.00 62.75 83 ASN A C 1
ATOM 629 O O . ASN A 1 83 ? 2.262 -0.902 -10.562 1.00 62.75 83 ASN A O 1
ATOM 633 N N . GLU A 1 84 ? 3.776 -1.044 -8.917 1.00 63.22 84 GLU A N 1
ATOM 634 C CA . GLU A 1 84 ? 3.706 0.354 -8.483 1.00 63.22 84 GLU A CA 1
ATOM 635 C C . GLU A 1 84 ? 4.086 1.345 -9.595 1.00 63.22 84 GLU A C 1
ATOM 637 O O . GLU A 1 84 ? 3.507 2.424 -9.666 1.00 63.22 84 GLU A O 1
ATOM 642 N N . ILE A 1 85 ? 5.008 0.979 -10.497 1.00 67.88 85 ILE A N 1
ATOM 643 C CA . ILE A 1 85 ? 5.402 1.843 -11.622 1.00 67.88 85 ILE A CA 1
ATOM 644 C C . ILE A 1 85 ? 4.230 2.011 -12.590 1.00 67.88 85 ILE A C 1
ATOM 646 O O . ILE A 1 85 ? 3.972 3.119 -13.046 1.00 67.88 85 ILE A O 1
ATOM 650 N N . PHE A 1 86 ? 3.493 0.935 -12.869 1.00 70.75 86 PHE A N 1
ATOM 651 C CA . PHE A 1 86 ? 2.321 0.989 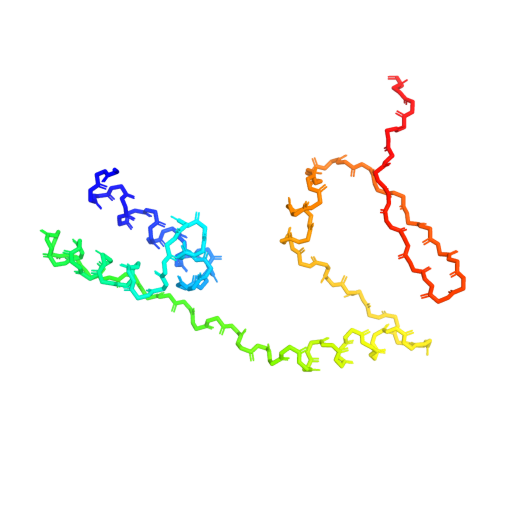-13.742 1.00 70.75 86 PHE A CA 1
ATOM 652 C C . PHE A 1 86 ? 1.207 1.849 -13.133 1.00 70.75 86 PHE A C 1
ATOM 654 O O . PHE A 1 86 ? 0.637 2.676 -13.837 1.00 70.75 86 PHE A O 1
ATOM 661 N N . ALA A 1 87 ? 0.987 1.755 -11.816 1.00 66.94 87 ALA A N 1
ATOM 662 C CA . ALA A 1 87 ? 0.026 2.606 -11.110 1.00 66.94 87 ALA A CA 1
ATOM 663 C C . ALA A 1 87 ? 0.413 4.099 -11.138 1.00 66.94 87 ALA A C 1
ATOM 665 O O . ALA A 1 87 ? -0.439 4.945 -11.385 1.00 66.94 87 ALA A O 1
ATOM 666 N N . ILE A 1 88 ? 1.695 4.434 -10.934 1.00 70.94 88 ILE A N 1
ATOM 667 C CA . ILE A 1 88 ? 2.189 5.825 -11.004 1.00 70.94 88 ILE A CA 1
ATOM 668 C C . ILE A 1 88 ? 2.036 6.400 -12.418 1.00 70.94 88 ILE A C 1
ATOM 670 O O . ILE A 1 88 ? 1.747 7.583 -12.578 1.00 70.94 88 ILE A O 1
ATOM 674 N N . MET A 1 89 ? 2.230 5.566 -13.440 1.00 69.31 89 MET A N 1
ATOM 675 C CA . MET A 1 89 ? 2.109 5.957 -14.846 1.00 69.31 89 MET A CA 1
ATOM 676 C C . MET A 1 89 ? 0.654 5.981 -15.344 1.00 69.31 89 MET A C 1
ATOM 678 O O . MET A 1 89 ? 0.423 6.3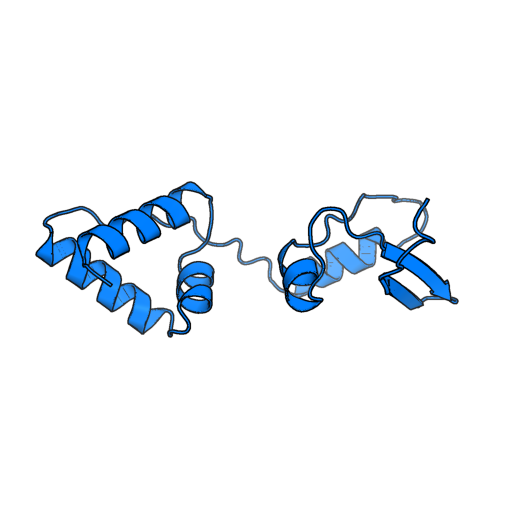77 -16.485 1.00 69.31 89 MET A O 1
ATOM 682 N N . GLY A 1 90 ? -0.312 5.565 -14.516 1.00 74.25 90 GLY A N 1
ATOM 683 C CA . GLY A 1 90 ? -1.724 5.462 -14.892 1.00 74.25 90 GLY A CA 1
ATOM 684 C C . GLY A 1 90 ? -1.990 4.395 -15.956 1.00 74.25 90 GLY A C 1
ATOM 685 O O . GLY A 1 90 ? -2.854 4.587 -16.804 1.00 74.25 90 GLY A O 1
ATOM 686 N N . TRP A 1 91 ? -1.201 3.316 -15.980 1.00 80.75 91 TRP A N 1
ATOM 687 C CA . TRP A 1 91 ? -1.357 2.234 -16.953 1.00 80.75 91 TRP A CA 1
ATOM 688 C C . TRP A 1 91 ? -2.142 1.078 -16.352 1.00 80.75 91 TRP A C 1
ATOM 690 O O . TRP A 1 91 ? -1.688 0.439 -15.401 1.00 80.75 91 TRP A O 1
ATOM 700 N N . ASP A 1 92 ? -3.284 0.783 -16.960 1.00 74.25 92 ASP A N 1
ATOM 701 C CA . ASP A 1 92 ? -4.165 -0.305 -16.561 1.00 74.25 92 ASP A CA 1
ATOM 702 C C . ASP A 1 92 ? -3.858 -1.623 -17.283 1.00 74.25 92 ASP A C 1
ATOM 704 O O . ASP A 1 92 ? -3.202 -1.689 -18.332 1.00 74.25 92 ASP A O 1
ATOM 708 N N . VAL A 1 93 ? -4.361 -2.714 -16.703 1.00 72.38 93 VAL A N 1
ATOM 709 C CA . VAL A 1 93 ? -4.278 -4.053 -17.294 1.00 72.38 93 VAL A CA 1
ATOM 710 C C . VAL A 1 93 ? -4.983 -4.052 -18.652 1.00 72.38 93 VAL A C 1
ATOM 712 O O . VAL A 1 93 ? -6.161 -3.725 -18.748 1.00 72.38 93 VAL A O 1
ATOM 715 N N . GLY A 1 94 ? -4.262 -4.451 -19.701 1.00 71.94 94 GLY A N 1
ATOM 716 C CA . GLY A 1 94 ? -4.775 -4.487 -21.075 1.00 71.94 94 GLY A CA 1
ATOM 717 C C . GLY A 1 94 ? -4.340 -3.303 -21.941 1.00 71.94 94 GLY A C 1
ATOM 718 O O . GLY A 1 94 ? -4.465 -3.379 -23.163 1.00 71.94 94 GLY A O 1
ATOM 719 N N . MET A 1 95 ? -3.748 -2.256 -21.354 1.00 74.44 95 MET A N 1
ATOM 720 C CA . MET A 1 95 ? -3.150 -1.172 -22.133 1.00 74.44 95 MET A CA 1
ATOM 721 C C . MET A 1 95 ? -1.927 -1.665 -22.912 1.00 74.44 95 MET A C 1
ATOM 723 O O . MET A 1 95 ? -1.065 -2.384 -22.396 1.00 74.44 95 MET A O 1
ATOM 727 N N . LYS A 1 96 ? -1.831 -1.253 -24.179 1.00 76.31 96 LYS A N 1
ATOM 728 C CA . LYS A 1 96 ? -0.672 -1.546 -25.025 1.00 76.31 96 LYS A CA 1
ATOM 729 C C . LYS A 1 96 ? 0.418 -0.505 -24.768 1.00 76.31 96 LYS A C 1
ATOM 731 O O . LYS A 1 96 ? 0.187 0.700 -24.858 1.00 76.31 96 LYS A O 1
ATOM 736 N N . VAL A 1 97 ? 1.625 -0.982 -24.470 1.00 73.25 97 VAL A N 1
ATOM 737 C CA . VAL A 1 97 ? 2.804 -0.141 -24.225 1.00 73.25 97 VAL A CA 1
ATOM 738 C C . VAL A 1 97 ? 3.814 -0.359 -25.343 1.00 73.25 97 VAL A C 1
ATOM 740 O O . VAL A 1 97 ? 4.171 -1.491 -25.672 1.00 73.25 97 VAL A O 1
ATOM 743 N N . LYS A 1 98 ? 4.306 0.734 -25.921 1.00 75.12 98 LYS A N 1
ATOM 744 C CA . LYS A 1 98 ? 5.391 0.738 -26.894 1.00 75.12 98 LYS A CA 1
ATOM 745 C C . LYS A 1 98 ? 6.714 0.991 -26.183 1.00 75.12 98 LYS A C 1
ATOM 747 O O . LYS A 1 98 ? 6.886 1.987 -25.484 1.00 75.12 98 LYS A O 1
ATOM 752 N N . ILE A 1 99 ? 7.671 0.095 -26.404 1.00 77.62 99 ILE A N 1
ATOM 753 C CA . ILE A 1 99 ? 9.034 0.224 -25.885 1.00 77.62 99 ILE A CA 1
ATOM 754 C C . ILE A 1 99 ? 9.919 0.762 -27.007 1.00 77.62 99 ILE A C 1
ATOM 756 O O . ILE A 1 99 ? 10.128 0.093 -28.018 1.00 77.62 99 ILE A O 1
ATOM 760 N N . LYS A 1 100 ? 10.455 1.971 -26.833 1.00 75.88 100 LYS A N 1
ATOM 761 C CA . LYS A 1 100 ? 11.458 2.559 -27.726 1.00 75.88 100 LYS A CA 1
ATOM 762 C C . LYS A 1 100 ? 12.827 2.511 -27.059 1.00 75.88 100 LYS A C 1
ATOM 764 O O . LYS A 1 100 ? 12.974 2.848 -25.885 1.00 75.88 100 LYS A O 1
ATOM 769 N N . LYS A 1 101 ? 13.850 2.133 -27.822 1.00 70.38 101 LYS A N 1
ATOM 770 C CA . LYS A 1 101 ? 15.251 2.178 -27.391 1.00 70.38 101 LYS A CA 1
ATOM 771 C C . LYS A 1 101 ? 16.013 3.153 -28.280 1.00 70.38 101 LYS A C 1
ATOM 773 O O . LYS A 1 101 ? 16.007 2.997 -29.495 1.00 70.38 101 LYS A O 1
ATOM 778 N N . SER A 1 102 ? 16.683 4.128 -27.672 1.00 67.88 102 SER A N 1
ATOM 779 C CA . SER A 1 102 ? 17.588 5.051 -28.363 1.00 67.88 102 SER A CA 1
ATOM 780 C C . SER A 1 102 ? 18.924 5.085 -27.628 1.00 67.88 102 SER A C 1
ATOM 782 O O . SER A 1 102 ? 19.032 5.596 -26.509 1.00 67.88 102 SER A O 1
ATOM 784 N N . GLY A 1 103 ? 19.941 4.445 -28.210 1.00 76.06 103 GLY A N 1
ATOM 785 C CA . GLY A 1 103 ? 21.225 4.219 -27.546 1.00 76.06 103 GLY A CA 1
ATOM 786 C C . GLY A 1 103 ? 21.058 3.473 -26.213 1.00 76.06 103 GLY A C 1
ATOM 787 O O . GLY A 1 103 ? 20.595 2.331 -26.181 1.00 76.06 103 GLY A O 1
ATOM 788 N N . LYS A 1 104 ? 21.435 4.130 -25.106 1.00 74.06 104 LYS A N 1
ATOM 789 C CA . LYS A 1 104 ? 21.303 3.608 -23.728 1.00 74.06 104 LYS A CA 1
ATOM 790 C C . LYS A 1 104 ? 19.960 3.942 -23.062 1.00 74.06 104 LYS A C 1
ATOM 792 O O . LYS A 1 104 ? 19.696 3.451 -21.969 1.00 74.06 104 LYS A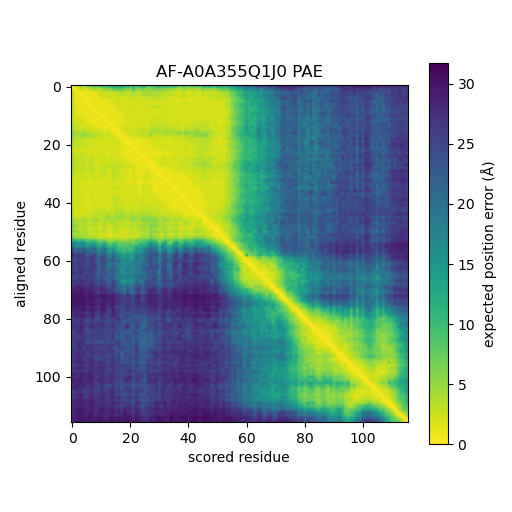 O 1
ATOM 797 N N . LYS A 1 105 ? 19.127 4.782 -23.681 1.00 63.19 105 LYS A N 1
ATOM 798 C CA . LYS A 1 105 ? 17.848 5.225 -23.122 1.00 63.19 105 LYS A CA 1
ATOM 799 C C . LYS A 1 105 ? 16.731 4.280 -23.559 1.00 63.19 105 LYS A C 1
ATOM 801 O O . LYS A 1 105 ? 16.600 3.979 -24.747 1.00 63.19 105 LYS A O 1
ATOM 806 N N . VAL A 1 106 ? 15.925 3.839 -22.596 1.00 73.94 106 VAL A N 1
ATOM 807 C CA . VAL A 1 106 ? 14.669 3.120 -22.837 1.00 73.94 106 VAL A CA 1
ATOM 808 C C . VAL A 1 106 ? 13.525 4.062 -22.493 1.00 73.94 106 VAL A C 1
ATOM 810 O O . VAL A 1 106 ? 13.521 4.674 -21.426 1.00 73.94 106 VAL A O 1
ATOM 813 N N . THR A 1 107 ? 12.580 4.201 -23.412 1.00 74.75 107 THR A N 1
ATOM 814 C CA . THR A 1 107 ? 11.383 5.022 -23.256 1.00 74.75 107 THR A CA 1
ATOM 815 C C . THR A 1 107 ? 10.168 4.126 -23.431 1.00 74.75 107 THR A C 1
ATOM 817 O O . THR A 1 107 ? 10.107 3.328 -24.366 1.00 74.75 107 THR A O 1
ATOM 820 N N . LEU A 1 108 ? 9.236 4.234 -22.493 1.00 74.69 108 LEU A N 1
ATOM 821 C CA . LEU A 1 108 ? 7.992 3.485 -22.477 1.00 74.69 108 LEU A CA 1
ATOM 822 C C . LEU A 1 108 ? 6.856 4.487 -22.709 1.00 74.69 108 LEU A C 1
ATOM 824 O O . LEU A 1 108 ? 6.754 5.467 -21.974 1.00 74.69 108 LEU A O 1
ATOM 828 N N . GLU A 1 109 ? 6.051 4.264 -23.740 1.00 75.44 109 GLU A N 1
ATOM 829 C CA . GLU A 1 109 ? 4.929 5.128 -24.128 1.00 75.44 109 GLU A CA 1
ATOM 830 C C . GLU A 1 109 ? 3.664 4.274 -24.234 1.00 75.44 109 GLU A C 1
ATOM 832 O O . GLU A 1 109 ? 3.715 3.171 -24.783 1.00 75.44 109 GLU A O 1
ATOM 837 N N . THR A 1 110 ? 2.527 4.760 -23.741 1.00 70.12 110 THR A N 1
ATOM 838 C CA . THR A 1 110 ? 1.231 4.155 -24.069 1.00 70.12 110 THR A CA 1
ATOM 839 C C . THR A 1 110 ? 0.922 4.376 -25.539 1.00 70.12 110 THR A C 1
ATOM 841 O O . THR A 1 110 ? 1.236 5.421 -26.110 1.00 70.12 110 THR A O 1
ATOM 844 N N . TYR A 1 111 ? 0.335 3.367 -26.171 1.00 68.19 111 TYR A N 1
ATOM 845 C CA . TYR A 1 111 ? -0.100 3.460 -27.553 1.00 68.19 111 TYR A CA 1
ATOM 846 C C . TYR A 1 111 ? -1.510 2.900 -27.680 1.00 68.19 111 TYR A C 1
ATOM 848 O O . TYR A 1 111 ? -1.741 1.710 -27.462 1.00 68.19 111 TYR A O 1
ATOM 856 N N . GLU A 1 112 ? -2.435 3.765 -28.070 1.00 61.56 112 GLU A N 1
ATOM 857 C CA . GLU A 1 112 ? -3.738 3.359 -28.572 1.00 61.56 112 GLU A CA 1
ATOM 858 C C . GLU A 1 112 ? -3.532 2.916 -30.023 1.00 61.56 112 GLU A C 1
ATOM 860 O O . GLU A 1 112 ? -3.210 3.710 -30.908 1.00 61.56 112 GLU A O 1
ATOM 865 N N . GLY A 1 113 ? -3.595 1.602 -30.253 1.00 57.75 113 GLY A N 1
ATOM 866 C CA . GLY A 1 113 ? -3.673 1.080 -31.616 1.00 57.75 113 GLY A CA 1
ATOM 867 C C . GLY A 1 113 ? -4.999 1.484 -32.256 1.00 57.75 113 GLY A C 1
ATOM 868 O O . GLY A 1 113 ? -5.952 1.711 -31.515 1.00 57.75 113 GLY A O 1
ATOM 869 N N . PRO A 1 114 ? -5.079 1.560 -33.596 1.00 49.16 114 PRO A N 1
ATOM 870 C CA . PRO A 1 114 ? -6.342 1.849 -34.262 1.00 49.16 114 PRO A CA 1
ATOM 871 C C . PRO A 1 114 ? -7.388 0.822 -33.818 1.00 49.16 114 PRO A C 1
ATOM 873 O O . PRO A 1 114 ? -7.110 -0.384 -33.825 1.00 49.16 114 PRO A O 1
ATOM 876 N N . GLU A 1 115 ? -8.548 1.317 -33.381 1.00 53.75 115 GLU A N 1
ATOM 877 C CA . GLU A 1 115 ? -9.725 0.491 -33.117 1.00 53.75 115 GLU A CA 1
ATOM 878 C C . GLU A 1 115 ? -9.992 -0.349 -34.373 1.00 53.75 115 GLU A C 1
ATOM 880 O O . GLU A 1 115 ? -10.043 0.179 -35.485 1.00 53.75 115 GLU A O 1
ATOM 885 N N . SER A 1 116 ? -10.009 -1.672 -34.198 1.00 45.44 116 SER A N 1
ATOM 886 C CA . SER A 1 116 ? -10.321 -2.639 -35.257 1.00 45.44 116 SER A CA 1
ATOM 887 C C . SER A 1 116 ? -11.804 -2.951 -35.248 1.00 45.44 116 SER A C 1
ATOM 889 O O . SER A 1 116 ? -12.348 -3.058 -34.125 1.00 45.44 116 SER A O 1
#

Mean predicted aligned error: 15.64 Å